Protein AF-A0A929K302-F1 (afdb_monomer_lite)

Radius of gyration: 21.51 Å; chains: 1; bounding box: 44×38×54 Å

Structure (mmCIF, N/CA/C/O backbone):
data_AF-A0A929K302-F1
#
_entry.id   AF-A0A929K302-F1
#
loop_
_atom_site.group_PDB
_atom_site.id
_atom_site.type_symbol
_atom_site.label_atom_id
_atom_site.label_alt_id
_atom_site.label_comp_id
_atom_site.label_asym_id
_atom_site.label_entity_id
_atom_site.label_seq_id
_atom_site.pdbx_PDB_ins_code
_atom_site.Cartn_x
_atom_site.Cartn_y
_atom_site.Cartn_z
_atom_site.occupancy
_atom_site.B_iso_or_equiv
_atom_site.auth_seq_id
_atom_site.auth_comp_id
_atom_site.auth_asym_id
_atom_site.auth_atom_id
_atom_site.pdbx_PDB_model_num
ATOM 1 N N . MET A 1 1 ? 17.082 -7.090 -4.004 1.00 88.50 1 MET A N 1
ATOM 2 C CA . MET A 1 1 ? 17.175 -5.621 -3.903 1.00 88.50 1 MET A CA 1
ATOM 3 C C . MET A 1 1 ? 18.400 -5.179 -4.674 1.00 88.50 1 MET A C 1
ATOM 5 O O . MET A 1 1 ? 19.380 -5.915 -4.656 1.00 88.50 1 MET A O 1
ATOM 9 N N . ASP A 1 2 ? 18.302 -4.079 -5.409 1.00 94.62 2 ASP A N 1
ATOM 10 C CA . ASP A 1 2 ? 19.407 -3.530 -6.200 1.00 94.62 2 ASP A CA 1
ATOM 11 C C . ASP A 1 2 ? 19.953 -2.257 -5.545 1.00 94.62 2 ASP A C 1
ATOM 13 O O . ASP A 1 2 ? 21.143 -2.180 -5.269 1.00 94.62 2 ASP A O 1
ATOM 17 N N . GLU A 1 3 ? 19.068 -1.323 -5.187 1.00 96.94 3 GLU A N 1
ATOM 18 C CA . GLU A 1 3 ? 19.427 -0.057 -4.541 1.00 96.94 3 GLU A CA 1
ATOM 19 C C . GLU A 1 3 ? 18.310 0.403 -3.594 1.00 96.94 3 GLU A C 1
ATOM 21 O O . GLU A 1 3 ? 17.134 0.094 -3.806 1.00 96.94 3 GLU A O 1
ATOM 26 N N . TRP A 1 4 ? 18.675 1.144 -2.550 1.00 97.06 4 TRP A N 1
ATOM 27 C CA . TRP A 1 4 ? 17.739 1.846 -1.679 1.00 97.06 4 TRP A CA 1
ATOM 28 C C . TRP A 1 4 ? 18.265 3.248 -1.392 1.00 97.06 4 TRP A C 1
ATOM 30 O O . TRP A 1 4 ? 19.391 3.411 -0.923 1.00 97.06 4 TRP A O 1
ATOM 40 N N . ILE A 1 5 ? 17.426 4.241 -1.667 1.00 96.62 5 ILE A N 1
ATOM 41 C CA . ILE A 1 5 ? 17.659 5.647 -1.368 1.00 96.62 5 ILE A CA 1
ATOM 42 C C . ILE A 1 5 ? 16.636 6.038 -0.303 1.00 96.62 5 ILE A C 1
ATOM 44 O O . ILE A 1 5 ? 15.427 5.975 -0.541 1.00 96.62 5 ILE A O 1
ATOM 48 N N . MET A 1 6 ? 17.135 6.387 0.883 1.00 94.44 6 MET A N 1
ATOM 49 C CA . MET A 1 6 ? 16.314 6.791 2.026 1.00 94.44 6 MET A CA 1
ATOM 50 C C . MET A 1 6 ? 15.388 7.952 1.647 1.00 94.44 6 MET A C 1
ATOM 52 O O . MET A 1 6 ? 15.826 8.882 0.974 1.00 94.44 6 MET A O 1
ATOM 56 N N . ASP A 1 7 ? 14.126 7.871 2.078 1.00 91.00 7 ASP A N 1
ATOM 57 C CA . ASP A 1 7 ? 13.065 8.860 1.831 1.00 91.00 7 ASP A CA 1
ATOM 58 C C . ASP A 1 7 ? 12.767 9.167 0.344 1.00 91.00 7 ASP A C 1
ATOM 60 O O . ASP A 1 7 ? 12.143 10.184 0.040 1.00 91.00 7 ASP A O 1
ATOM 64 N N . ASP A 1 8 ? 13.201 8.313 -0.593 1.00 93.50 8 ASP A N 1
ATOM 65 C CA . ASP A 1 8 ? 12.964 8.499 -2.034 1.00 93.50 8 ASP A CA 1
ATOM 66 C C . ASP A 1 8 ? 12.476 7.215 -2.714 1.00 93.50 8 ASP A C 1
ATOM 68 O O . ASP A 1 8 ? 11.323 7.141 -3.147 1.00 93.50 8 ASP A O 1
ATOM 72 N N . ARG A 1 9 ? 13.332 6.187 -2.841 1.00 95.50 9 ARG A N 1
ATOM 73 C CA . ARG A 1 9 ? 12.959 4.977 -3.592 1.00 95.50 9 ARG A CA 1
ATOM 74 C C . ARG A 1 9 ? 13.702 3.707 -3.207 1.00 95.50 9 ARG A C 1
ATOM 76 O O . ARG A 1 9 ? 14.872 3.718 -2.832 1.00 95.50 9 ARG A O 1
ATOM 83 N N . VAL A 1 10 ? 13.038 2.581 -3.438 1.00 97.75 10 VAL A N 1
ATOM 84 C CA . VAL A 1 10 ? 13.629 1.240 -3.445 1.00 97.75 10 VAL A CA 1
ATOM 85 C C . VAL A 1 10 ? 13.628 0.709 -4.873 1.00 97.75 10 VAL A C 1
ATOM 87 O O . VAL A 1 10 ? 12.594 0.691 -5.543 1.00 97.75 10 VAL A O 1
ATOM 90 N N . ILE A 1 11 ? 14.784 0.239 -5.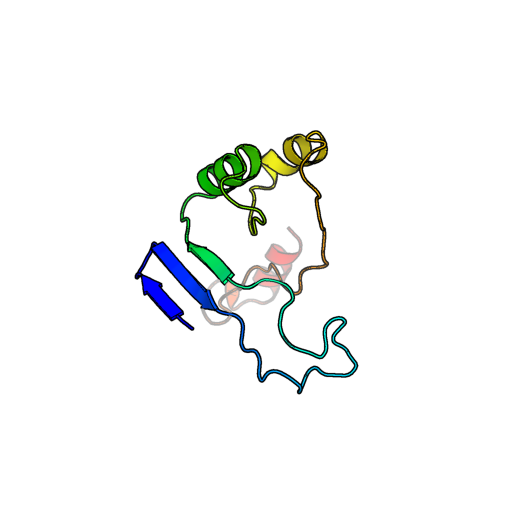336 1.00 97.94 11 ILE A N 1
ATOM 91 C CA . ILE A 1 11 ? 14.940 -0.407 -6.635 1.00 97.94 11 ILE A CA 1
ATOM 92 C C . ILE A 1 11 ? 15.150 -1.902 -6.430 1.00 97.94 11 ILE A C 1
ATOM 94 O O . ILE A 1 11 ? 16.094 -2.358 -5.777 1.00 97.94 11 ILE A O 1
ATOM 98 N N . LEU A 1 12 ? 14.272 -2.688 -7.039 1.00 97.94 12 LEU A N 1
ATOM 99 C CA . LEU A 1 12 ? 14.344 -4.138 -7.068 1.00 97.94 12 LEU A CA 1
ATOM 100 C C . LEU A 1 12 ? 14.609 -4.606 -8.499 1.00 97.94 12 LEU A C 1
ATOM 102 O O . LEU A 1 12 ? 14.035 -4.085 -9.453 1.00 97.94 12 LEU A O 1
ATOM 106 N N . LYS A 1 13 ? 15.457 -5.626 -8.634 1.00 97.56 13 LYS A N 1
ATOM 107 C CA . LYS A 1 13 ? 15.696 -6.336 -9.893 1.00 97.56 13 LYS A CA 1
ATOM 108 C C . LYS A 1 13 ? 15.093 -7.730 -9.856 1.00 97.56 13 LYS A C 1
ATOM 110 O O . LYS A 1 13 ? 15.015 -8.346 -8.787 1.00 97.56 13 LYS A O 1
ATOM 115 N N . LYS A 1 14 ? 14.715 -8.230 -11.031 1.00 97.00 14 LYS A N 1
ATOM 116 C CA . LYS A 1 14 ? 14.259 -9.607 -11.231 1.00 97.00 14 LYS A CA 1
ATOM 117 C C . LYS A 1 14 ? 15.255 -10.593 -10.624 1.00 97.00 14 LYS A C 1
ATOM 119 O O . LYS A 1 14 ? 16.457 -10.508 -10.869 1.00 97.00 14 LYS A O 1
ATOM 124 N N . ASN A 1 15 ? 14.739 -11.555 -9.864 1.00 96.56 15 ASN A N 1
ATOM 125 C CA . ASN A 1 15 ? 15.499 -12.733 -9.473 1.00 96.56 15 ASN A CA 1
ATOM 126 C C . ASN A 1 15 ? 15.233 -13.857 -10.492 1.00 96.56 15 ASN A C 1
ATOM 128 O O . ASN A 1 15 ? 14.164 -14.469 -10.428 1.00 96.56 15 ASN A O 1
ATOM 132 N N . PRO A 1 16 ? 16.163 -14.148 -11.421 1.00 96.75 16 PRO A N 1
ATOM 133 C CA . PRO A 1 16 ? 15.958 -15.178 -12.439 1.00 96.75 16 PRO A CA 1
ATOM 134 C C . PRO A 1 16 ? 15.917 -16.597 -11.857 1.00 96.75 16 PRO A C 1
ATOM 136 O O . PRO A 1 16 ? 15.413 -17.501 -12.513 1.00 96.75 16 PRO A O 1
ATOM 139 N N . ALA A 1 17 ? 16.417 -16.801 -10.635 1.00 97.19 17 ALA A N 1
ATOM 140 C CA . ALA A 1 17 ? 16.405 -18.098 -9.966 1.00 97.19 17 ALA A CA 1
ATOM 141 C C . ALA A 1 17 ? 15.103 -18.373 -9.193 1.00 97.19 17 ALA A C 1
ATOM 143 O O . ALA A 1 17 ? 14.958 -19.452 -8.626 1.00 97.19 17 ALA A O 1
ATOM 144 N N . TYR A 1 18 ? 14.164 -17.418 -9.138 1.00 96.12 18 TYR A N 1
ATOM 145 C CA . TYR A 1 18 ? 12.900 -17.602 -8.426 1.00 96.12 18 TYR A CA 1
ATOM 146 C C . TYR A 1 18 ? 12.050 -18.685 -9.102 1.00 96.12 18 TYR A C 1
ATOM 148 O O . TYR A 1 18 ? 11.509 -18.473 -10.184 1.00 96.12 18 TYR A O 1
ATOM 156 N N . ASN A 1 19 ? 11.928 -19.845 -8.461 1.00 95.88 19 ASN A N 1
ATOM 157 C CA . ASN A 1 19 ? 11.167 -20.998 -8.957 1.00 95.88 19 ASN A CA 1
ATOM 158 C C . ASN A 1 19 ? 10.258 -21.625 -7.884 1.00 95.88 19 ASN A C 1
ATOM 160 O O . ASN A 1 19 ? 9.821 -22.764 -8.027 1.00 95.88 19 ASN A O 1
ATOM 164 N N . TRP A 1 20 ? 9.991 -20.886 -6.807 1.00 95.31 20 TRP A N 1
ATOM 165 C CA . TRP A 1 20 ? 9.299 -21.368 -5.610 1.00 95.31 20 TRP A CA 1
ATOM 166 C C . TRP A 1 20 ? 7.953 -20.668 -5.369 1.00 95.31 20 TRP A C 1
ATOM 168 O O . TRP A 1 20 ? 7.521 -20.520 -4.225 1.00 95.31 20 TRP A O 1
ATOM 178 N N . GLY A 1 21 ? 7.283 -20.204 -6.428 1.00 93.50 21 GLY A N 1
ATOM 179 C CA . GLY A 1 21 ? 5.932 -19.660 -6.297 1.00 93.50 21 GLY A CA 1
ATOM 180 C C . GLY A 1 21 ? 4.923 -20.733 -5.882 1.00 93.50 21 GLY A C 1
ATOM 181 O O . GLY A 1 21 ? 4.970 -21.868 -6.354 1.00 93.50 21 GLY A O 1
ATOM 182 N N . THR A 1 22 ? 4.012 -20.373 -4.979 1.00 94.94 22 THR A N 1
ATOM 183 C CA . THR A 1 22 ? 3.023 -21.305 -4.412 1.00 94.94 22 THR A CA 1
ATOM 184 C C . THR A 1 22 ? 1.882 -21.593 -5.387 1.00 94.94 22 THR A C 1
ATOM 186 O O . THR A 1 22 ? 1.705 -20.888 -6.380 1.00 94.94 22 THR A O 1
ATOM 189 N N . GLU A 1 23 ? 1.045 -22.588 -5.083 1.00 93.69 23 GLU A N 1
ATOM 190 C CA . GLU A 1 23 ? -0.143 -22.873 -5.897 1.00 93.69 23 GLU A CA 1
ATOM 191 C C . GLU A 1 23 ? -1.135 -21.704 -5.956 1.00 93.69 23 GLU A C 1
ATOM 193 O O . GLU A 1 23 ? -1.818 -21.546 -6.968 1.00 93.69 23 GLU A O 1
ATOM 198 N N . LEU A 1 24 ? -1.147 -20.863 -4.916 1.00 94.12 24 LEU A N 1
ATOM 199 C CA . LEU A 1 24 ? -1.959 -19.649 -4.816 1.00 94.12 24 LEU A CA 1
ATOM 200 C C . LEU A 1 24 ? -1.449 -18.506 -5.710 1.00 94.12 24 LEU A C 1
ATOM 202 O O . LEU A 1 24 ? -2.146 -17.515 -5.896 1.00 94.12 24 LEU A O 1
ATOM 206 N N . SER A 1 25 ? -0.225 -18.604 -6.232 1.00 92.50 25 SER A N 1
ATOM 207 C CA . SER A 1 25 ? 0.392 -17.558 -7.044 1.00 92.50 25 SER A CA 1
ATOM 208 C C . SER A 1 25 ? 0.074 -17.764 -8.526 1.00 92.50 25 SER A C 1
ATOM 210 O O . SER A 1 25 ? 0.332 -18.838 -9.074 1.00 92.50 25 SER A O 1
ATOM 212 N N . GLU A 1 26 ? -0.413 -16.716 -9.200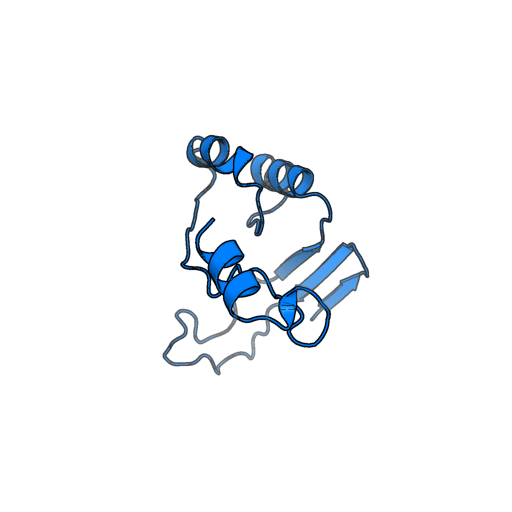 1.00 92.06 26 GLU A N 1
ATOM 213 C CA . GLU A 1 26 ? -0.586 -16.735 -10.661 1.00 92.06 26 GLU A CA 1
ATOM 214 C C . GLU A 1 26 ? 0.763 -16.854 -11.386 1.00 92.06 26 GLU A C 1
ATOM 216 O O . GLU A 1 26 ? 0.922 -17.660 -12.302 1.00 92.06 26 GLU A O 1
ATOM 221 N N . ASN A 1 27 ? 1.769 -16.082 -10.956 1.00 92.44 27 ASN A N 1
ATOM 222 C CA . ASN A 1 27 ? 3.139 -16.225 -11.439 1.00 92.44 27 ASN A CA 1
ATOM 223 C C . ASN A 1 27 ? 3.947 -17.115 -10.488 1.00 92.44 27 ASN A C 1
ATOM 225 O O . ASN A 1 27 ? 4.191 -16.736 -9.344 1.00 92.44 27 ASN A O 1
ATOM 229 N N . ARG A 1 28 ? 4.388 -18.282 -10.970 1.00 94.56 28 ARG A N 1
ATOM 230 C CA . ARG A 1 28 ? 5.138 -19.264 -10.163 1.00 94.56 28 ARG A CA 1
ATOM 231 C C . ARG A 1 28 ? 6.651 -19.268 -10.410 1.00 94.56 28 ARG A C 1
ATOM 233 O O . ARG A 1 28 ? 7.393 -19.912 -9.673 1.00 94.56 28 ARG A O 1
ATOM 240 N N . GLY A 1 29 ? 7.096 -18.559 -11.446 1.00 94.69 29 GLY A N 1
ATOM 241 C CA . GLY A 1 29 ? 8.499 -18.405 -11.826 1.00 94.69 29 GLY A CA 1
ATOM 242 C C . GLY A 1 29 ? 8.976 -16.959 -11.681 1.00 94.69 29 GLY A C 1
ATOM 243 O O . GLY A 1 29 ? 8.305 -16.152 -11.029 1.00 94.69 29 GLY A O 1
ATOM 244 N N . PRO A 1 30 ? 10.124 -16.600 -12.280 1.00 95.94 30 PRO A N 1
ATOM 245 C CA . PRO A 1 30 ? 10.676 -15.256 -12.179 1.00 95.94 30 PRO A CA 1
ATOM 246 C C . PRO A 1 30 ? 9.663 -14.183 -12.586 1.00 95.94 30 PRO A C 1
ATOM 248 O O . PRO A 1 30 ? 8.752 -14.428 -13.381 1.00 95.94 30 PRO A O 1
ATOM 251 N N . ALA A 1 31 ? 9.818 -12.974 -12.044 1.00 95.50 31 ALA A N 1
ATOM 252 C CA . ALA A 1 31 ? 8.981 -11.844 -12.437 1.00 95.50 31 ALA A CA 1
ATOM 253 C C . ALA A 1 31 ? 9.021 -11.642 -13.963 1.00 95.50 31 ALA A C 1
ATOM 255 O O . ALA A 1 31 ? 10.041 -11.888 -14.607 1.00 95.50 31 ALA A O 1
ATOM 256 N N . LYS A 1 32 ? 7.919 -11.169 -14.552 1.00 95.12 32 LYS A N 1
ATOM 257 C CA . LYS A 1 32 ? 7.890 -10.822 -15.982 1.00 95.12 32 LYS A CA 1
ATOM 258 C C . LYS A 1 32 ? 8.652 -9.518 -16.248 1.00 95.12 32 LYS A C 1
ATOM 260 O O . LYS A 1 32 ? 9.364 -9.424 -17.242 1.00 95.12 32 LYS A O 1
ATOM 265 N N . ILE A 1 33 ? 8.600 -8.575 -15.307 1.00 95.88 33 ILE A N 1
ATOM 266 C CA . ILE A 1 33 ? 9.327 -7.298 -15.341 1.00 95.88 33 ILE A CA 1
ATOM 267 C C . ILE A 1 33 ? 10.776 -7.442 -14.862 1.00 95.88 33 ILE A C 1
ATOM 269 O O . ILE A 1 33 ? 11.056 -8.213 -13.945 1.00 95.88 33 ILE A O 1
ATOM 273 N N . ASP A 1 34 ? 11.694 -6.687 -15.465 1.00 96.62 34 ASP A N 1
ATOM 274 C CA . ASP A 1 34 ? 13.122 -6.702 -15.108 1.00 96.62 34 ASP A CA 1
ATOM 275 C C . ASP A 1 34 ? 13.448 -5.861 -13.872 1.00 96.62 34 ASP A C 1
ATOM 277 O O . ASP A 1 34 ? 14.340 -6.218 -13.096 1.00 96.62 34 ASP A O 1
ATOM 281 N N . LYS A 1 35 ? 12.699 -4.776 -13.667 1.00 96.94 35 LYS A N 1
ATOM 282 C CA . LYS A 1 35 ? 12.929 -3.786 -12.617 1.00 96.94 35 LYS A CA 1
ATOM 283 C C . LYS A 1 35 ? 11.600 -3.331 -12.023 1.00 96.94 35 LYS A C 1
ATOM 285 O O . LYS A 1 35 ? 10.647 -3.101 -12.758 1.00 96.94 35 LYS A O 1
ATOM 290 N N . LEU A 1 36 ? 11.568 -3.181 -10.703 1.00 97.25 36 LEU A N 1
ATOM 291 C CA . LEU A 1 36 ? 10.487 -2.534 -9.964 1.00 97.25 36 LEU A CA 1
ATOM 292 C C . LEU A 1 36 ? 11.085 -1.370 -9.174 1.00 97.25 36 LEU A C 1
ATOM 294 O O . LEU A 1 36 ? 12.061 -1.554 -8.445 1.00 97.25 36 LEU A O 1
ATOM 298 N N . VAL A 1 37 ? 10.512 -0.180 -9.339 1.00 97.38 37 VAL A N 1
ATOM 299 C CA . VAL A 1 37 ? 10.896 1.021 -8.593 1.00 97.38 37 VAL A CA 1
ATOM 300 C C . VAL A 1 37 ? 9.724 1.414 -7.711 1.00 97.38 37 VAL A C 1
ATOM 302 O O . VAL A 1 37 ? 8.667 1.775 -8.214 1.00 97.38 37 VAL A O 1
ATOM 305 N N . ILE A 1 38 ? 9.917 1.335 -6.400 1.00 96.44 38 ILE A N 1
ATOM 306 C CA . ILE A 1 38 ? 8.931 1.757 -5.406 1.00 96.44 38 ILE A CA 1
ATOM 307 C C . ILE A 1 38 ? 9.361 3.144 -4.943 1.00 96.44 38 ILE A C 1
ATOM 309 O O . ILE A 1 38 ? 10.444 3.274 -4.377 1.00 96.44 38 ILE A O 1
ATOM 313 N N . ARG A 1 39 ? 8.556 4.169 -5.229 1.00 94.88 39 ARG A N 1
ATOM 314 C CA . ARG A 1 39 ? 8.813 5.559 -4.822 1.00 94.88 39 ARG A CA 1
ATOM 315 C C . ARG A 1 39 ? 7.969 5.886 -3.600 1.00 94.88 39 ARG A C 1
ATOM 317 O O . ARG A 1 39 ? 6.771 5.616 -3.603 1.00 94.88 39 ARG A O 1
ATOM 324 N N . GLU A 1 40 ? 8.580 6.485 -2.590 1.00 92.31 40 GLU A N 1
ATOM 325 C CA . GLU A 1 40 ? 7.865 7.017 -1.436 1.00 92.31 40 GLU A CA 1
ATOM 326 C C . GLU A 1 40 ? 7.483 8.474 -1.710 1.00 92.31 40 GLU A C 1
ATOM 328 O O . GLU A 1 40 ? 8.311 9.292 -2.108 1.00 92.31 40 GLU A O 1
ATOM 333 N N . MET A 1 41 ? 6.206 8.804 -1.534 1.00 91.12 41 MET A N 1
ATOM 334 C CA . MET A 1 41 ? 5.692 10.159 -1.715 1.00 91.12 41 MET A CA 1
ATOM 335 C C . MET A 1 41 ? 4.798 10.496 -0.530 1.00 91.12 41 MET A C 1
ATOM 337 O O . MET A 1 41 ? 3.852 9.770 -0.243 1.00 91.12 41 MET A O 1
ATOM 341 N N . LYS A 1 42 ? 5.100 11.599 0.159 1.00 88.75 42 LYS A N 1
ATOM 342 C CA . LYS A 1 42 ? 4.372 11.999 1.376 1.00 88.75 42 LYS A CA 1
ATOM 343 C C . LYS A 1 42 ? 2.985 12.562 1.083 1.00 88.75 42 LYS A C 1
ATOM 345 O O . LYS A 1 42 ? 2.066 12.371 1.867 1.00 88.75 42 LYS A O 1
ATOM 350 N N . GLU A 1 43 ? 2.853 13.258 -0.040 1.00 89.56 43 GLU A N 1
ATOM 351 C CA . GLU A 1 43 ? 1.631 13.967 -0.401 1.00 89.56 43 GLU A CA 1
ATOM 352 C C . GLU A 1 43 ? 0.809 13.146 -1.391 1.00 89.56 43 GLU A C 1
ATOM 354 O O . GLU A 1 43 ? 1.222 12.921 -2.531 1.00 89.56 43 GLU A O 1
ATOM 359 N N . GLU A 1 44 ? -0.394 12.756 -0.982 1.00 88.38 44 GLU A N 1
ATOM 360 C CA . GLU A 1 44 ? -1.308 11.957 -1.802 1.00 88.38 44 GLU A CA 1
ATOM 361 C C . GLU A 1 44 ? -1.699 12.671 -3.120 1.00 88.38 44 GLU A C 1
ATOM 363 O O . GLU A 1 44 ? -1.913 12.039 -4.157 1.00 88.38 44 GLU A O 1
ATOM 368 N N . ALA A 1 45 ? -1.727 14.011 -3.127 1.00 88.38 45 ALA A N 1
ATOM 369 C CA . ALA A 1 45 ? -1.950 14.802 -4.341 1.00 88.38 45 ALA A CA 1
ATOM 370 C C . ALA A 1 45 ? -0.808 14.652 -5.363 1.00 88.38 45 ALA A C 1
ATOM 372 O O . ALA A 1 45 ? -1.058 14.616 -6.568 1.00 88.38 45 ALA A O 1
ATOM 373 N N . THR A 1 46 ? 0.438 14.521 -4.896 1.00 90.75 46 THR A N 1
ATOM 374 C CA . THR A 1 46 ? 1.599 14.265 -5.762 1.00 90.75 46 THR A CA 1
ATOM 375 C C . THR A 1 46 ? 1.494 12.891 -6.408 1.00 90.75 46 THR A C 1
ATOM 377 O O . THR A 1 46 ? 1.718 12.770 -7.609 1.00 90.75 46 THR A O 1
ATOM 380 N N . VAL A 1 47 ? 1.056 11.882 -5.648 1.00 90.94 47 VAL A N 1
ATOM 381 C CA . VAL A 1 47 ? 0.801 10.531 -6.169 1.00 90.94 47 VAL A CA 1
ATOM 382 C C . VAL A 1 47 ? -0.236 10.564 -7.295 1.00 90.94 47 VAL A C 1
ATOM 384 O O . VAL A 1 47 ? -0.011 9.990 -8.360 1.00 90.94 47 VAL A O 1
ATOM 387 N N . PHE A 1 48 ? -1.346 11.285 -7.105 1.00 89.56 48 PHE A N 1
ATOM 388 C CA . PHE A 1 48 ? -2.375 11.436 -8.138 1.00 89.56 48 PHE A CA 1
ATOM 389 C C . PHE A 1 48 ? -1.838 12.092 -9.426 1.00 89.56 48 PHE A C 1
ATOM 391 O O . PHE A 1 48 ? -2.144 11.635 -10.532 1.00 89.56 48 PHE A O 1
ATOM 398 N N . MET A 1 49 ? -1.024 13.146 -9.307 1.00 90.62 49 MET A N 1
ATOM 399 C CA . MET A 1 49 ? -0.418 13.812 -10.469 1.00 90.62 49 MET A CA 1
ATOM 400 C C . MET A 1 49 ? 0.581 12.914 -11.205 1.00 90.62 49 MET A C 1
ATOM 402 O O . MET A 1 49 ? 0.603 12.898 -12.435 1.00 90.62 49 MET A O 1
ATOM 406 N N . GLU A 1 50 ? 1.396 12.157 -10.476 1.00 92.88 50 GLU A N 1
ATOM 407 C CA . GLU A 1 50 ? 2.355 11.210 -11.052 1.00 92.88 50 GLU A CA 1
ATOM 408 C C . GLU A 1 50 ? 1.632 10.080 -11.790 1.00 92.88 50 GLU A C 1
ATOM 410 O O . GLU A 1 50 ? 2.030 9.729 -12.897 1.00 92.88 50 GLU A O 1
ATOM 415 N N . LEU A 1 51 ? 0.521 9.576 -11.244 1.00 92.38 51 LEU A N 1
ATOM 416 C CA . LEU A 1 51 ? -0.301 8.573 -11.922 1.00 92.38 51 LEU A CA 1
ATOM 417 C C . LEU A 1 51 ? -0.910 9.135 -13.214 1.00 92.38 51 LEU A C 1
ATOM 419 O O . LEU A 1 51 ? -0.785 8.537 -14.276 1.00 92.38 51 LEU A O 1
ATOM 423 N N . THR A 1 52 ? -1.520 10.321 -13.138 1.00 90.00 52 THR A N 1
ATOM 424 C CA . THR A 1 52 ? -2.205 10.941 -14.288 1.00 90.00 52 THR A CA 1
ATOM 425 C C . THR A 1 52 ? -1.226 11.366 -15.389 1.00 90.00 52 THR A C 1
ATOM 427 O O . THR A 1 52 ? -1.571 11.370 -16.566 1.00 90.00 52 THR A O 1
ATOM 430 N N . SER A 1 53 ? 0.007 11.729 -15.026 1.00 93.12 53 SER A N 1
ATOM 431 C CA . SER A 1 53 ? 1.052 12.095 -15.992 1.00 93.12 53 SER A CA 1
ATOM 432 C C . SER A 1 53 ? 1.830 10.896 -16.549 1.00 93.12 53 SER A C 1
ATOM 434 O O . SER A 1 53 ? 2.626 11.078 -17.469 1.00 93.12 53 SER A O 1
ATOM 436 N N . GLY A 1 54 ? 1.607 9.684 -16.023 1.00 92.88 54 GLY A N 1
ATOM 437 C CA . GLY A 1 54 ? 2.349 8.475 -16.398 1.00 92.88 54 GLY A CA 1
ATOM 438 C C . GLY A 1 54 ? 3.756 8.387 -15.792 1.00 92.88 54 GLY A C 1
ATOM 439 O O . GLY A 1 54 ? 4.585 7.618 -16.270 1.00 92.88 54 GLY A O 1
ATOM 440 N N . GLY A 1 55 ? 4.049 9.178 -14.756 1.00 94.06 55 GLY A N 1
ATOM 441 C CA . GLY A 1 55 ? 5.291 9.095 -13.982 1.00 94.06 55 GLY A CA 1
ATOM 442 C C . GLY A 1 55 ? 5.357 7.874 -13.054 1.00 94.06 55 GLY A C 1
ATOM 443 O O . GLY A 1 55 ? 6.451 7.449 -12.665 1.00 94.06 55 GLY A O 1
ATOM 444 N N . VAL A 1 56 ? 4.202 7.282 -12.730 1.00 94.88 56 VAL A N 1
ATOM 445 C CA . VAL A 1 56 ? 4.082 5.960 -12.096 1.00 94.88 56 VAL A CA 1
ATOM 446 C C . VAL A 1 56 ? 3.028 5.111 -12.800 1.00 94.88 56 VAL A C 1
ATOM 448 O O . VAL A 1 56 ? 2.005 5.623 -13.246 1.00 94.88 56 VAL A O 1
ATOM 451 N N . ASP A 1 57 ? 3.265 3.800 -12.848 1.00 95.06 57 ASP A N 1
ATOM 452 C CA . ASP A 1 57 ? 2.332 2.834 -13.444 1.00 95.06 57 ASP A CA 1
ATOM 453 C C . ASP A 1 57 ? 1.222 2.404 -12.468 1.00 95.06 57 ASP A C 1
ATOM 455 O O . ASP A 1 57 ? 0.139 1.994 -12.879 1.00 95.06 57 ASP A O 1
ATOM 459 N N . ILE A 1 58 ? 1.509 2.447 -11.161 1.00 94.12 58 ILE A N 1
ATOM 460 C CA . ILE A 1 58 ? 0.616 2.011 -10.083 1.00 94.12 58 ILE A CA 1
ATOM 461 C C . ILE A 1 58 ? 0.724 3.008 -8.931 1.00 94.12 58 ILE A C 1
ATOM 463 O O . ILE A 1 58 ? 1.826 3.388 -8.532 1.00 94.12 58 ILE A O 1
ATOM 467 N N . ALA A 1 59 ? -0.422 3.381 -8.367 1.00 92.12 59 ALA A N 1
ATOM 468 C CA . ALA A 1 59 ? -0.520 4.204 -7.172 1.00 92.12 59 ALA A CA 1
ATOM 469 C C . ALA A 1 59 ? -1.379 3.509 -6.107 1.00 92.12 59 ALA A C 1
ATOM 471 O O . ALA A 1 59 ? -2.512 3.111 -6.376 1.00 92.12 59 ALA A O 1
ATOM 472 N N . GLU A 1 60 ? -0.848 3.407 -4.890 1.00 86.56 60 GLU A N 1
ATOM 473 C CA . GLU A 1 60 ? -1.606 3.048 -3.690 1.00 86.56 60 GLU A CA 1
ATOM 474 C C . GLU A 1 60 ? -1.889 4.324 -2.884 1.00 86.56 60 GLU A C 1
ATOM 476 O O . GLU A 1 60 ? -1.036 5.207 -2.808 1.00 86.56 60 GLU A O 1
ATOM 481 N N . GLY A 1 61 ? -3.079 4.437 -2.285 1.00 73.94 61 GLY A N 1
ATOM 482 C CA . GLY A 1 61 ? -3.404 5.572 -1.413 1.00 73.94 61 GLY A CA 1
ATOM 483 C C . GLY A 1 61 ? -3.744 6.865 -2.156 1.00 73.94 61 GLY A C 1
ATOM 484 O O . GLY A 1 61 ? -3.386 7.949 -1.707 1.00 73.94 61 GLY A O 1
ATOM 485 N N . VAL A 1 62 ? -4.435 6.772 -3.297 1.00 79.81 62 VAL A N 1
ATOM 486 C CA . VAL A 1 62 ? -4.969 7.973 -3.949 1.00 79.81 62 VAL A CA 1
ATOM 487 C C . VAL A 1 62 ? -6.160 8.504 -3.133 1.00 79.81 62 VAL A C 1
ATOM 489 O O . VAL A 1 62 ? -7.025 7.703 -2.759 1.00 79.81 62 VAL A O 1
ATOM 492 N N . PRO A 1 63 ? -6.244 9.822 -2.860 1.00 80.31 63 PRO A N 1
ATOM 493 C CA . PRO A 1 63 ? -7.318 10.398 -2.065 1.00 80.31 63 PRO A CA 1
ATOM 494 C C . PRO A 1 63 ? -8.685 10.020 -2.623 1.00 80.31 63 PRO A C 1
ATOM 496 O O . PRO A 1 63 ? -8.928 10.148 -3.826 1.00 80.31 63 PRO A O 1
ATOM 499 N N . ALA A 1 64 ? -9.619 9.655 -1.741 1.00 81.06 64 ALA A N 1
ATOM 500 C CA . ALA A 1 64 ? -10.980 9.298 -2.145 1.00 81.06 64 ALA A CA 1
ATOM 501 C C . ALA A 1 64 ? -11.671 10.417 -2.949 1.00 81.06 64 ALA A C 1
ATOM 503 O O . ALA A 1 64 ? -12.457 10.143 -3.851 1.00 81.06 64 ALA A O 1
ATOM 504 N N . ILE A 1 65 ? -11.314 11.678 -2.679 1.00 86.44 65 ILE A N 1
ATOM 505 C CA . ILE A 1 65 ? -11.815 12.854 -3.403 1.00 86.44 65 ILE A CA 1
ATOM 506 C C . ILE A 1 65 ? -11.456 12.863 -4.897 1.00 86.44 65 ILE A C 1
ATOM 508 O O . ILE A 1 65 ? -12.119 13.544 -5.673 1.00 86.44 65 ILE A O 1
ATOM 512 N N . PHE A 1 66 ? -10.419 12.128 -5.312 1.00 86.38 66 PHE A N 1
ATOM 513 C CA . PHE A 1 66 ? -10.009 12.022 -6.711 1.00 86.38 66 PHE A CA 1
ATOM 514 C C . PHE A 1 66 ? -10.523 10.749 -7.388 1.00 86.38 66 PHE A C 1
ATOM 516 O O . PHE A 1 66 ? -10.371 10.633 -8.600 1.00 86.38 66 PHE A O 1
ATOM 523 N N . LEU A 1 67 ? -11.165 9.824 -6.663 1.00 84.94 67 LEU A N 1
ATOM 524 C CA . LEU A 1 67 ? -11.626 8.549 -7.228 1.00 84.94 67 LEU A CA 1
ATOM 525 C C . LEU A 1 67 ? -12.567 8.735 -8.416 1.00 84.94 67 LEU A C 1
ATOM 527 O O . LEU A 1 67 ? -12.364 8.085 -9.436 1.00 84.94 67 LEU A O 1
ATOM 531 N N . GLU A 1 68 ? -13.545 9.637 -8.321 1.00 87.19 68 GLU A N 1
ATOM 532 C CA . GLU A 1 68 ? -14.468 9.902 -9.434 1.00 87.19 68 GLU A CA 1
ATOM 533 C C . GLU A 1 68 ? -13.715 10.389 -10.677 1.00 87.19 68 GLU A C 1
ATOM 535 O O . GLU A 1 68 ? -13.899 9.862 -11.770 1.00 87.19 68 GLU A O 1
ATOM 540 N N . LYS A 1 69 ? -12.756 11.303 -10.495 1.00 86.94 69 LYS A N 1
ATOM 541 C CA . LYS A 1 69 ? -11.920 11.806 -11.589 1.00 86.94 69 LYS A CA 1
ATOM 542 C C . LYS A 1 69 ? -11.036 10.715 -12.207 1.00 86.94 69 LYS A C 1
ATOM 544 O O . LYS A 1 69 ? -10.818 10.722 -13.412 1.00 86.94 69 LYS A O 1
ATOM 549 N N . ILE A 1 70 ? -10.522 9.784 -11.402 1.00 88.31 70 ILE A N 1
ATOM 550 C CA . ILE A 1 70 ? -9.717 8.653 -11.891 1.00 88.31 70 ILE A CA 1
ATOM 551 C C . ILE A 1 70 ? -10.588 7.676 -12.675 1.00 88.31 70 ILE A C 1
ATOM 553 O O . ILE A 1 70 ? -10.168 7.197 -13.721 1.00 88.31 70 ILE A O 1
ATOM 557 N N . LYS A 1 71 ? -11.809 7.403 -12.197 1.00 87.31 71 LYS A N 1
ATOM 558 C CA . LYS A 1 71 ? -12.773 6.525 -12.877 1.00 87.31 71 LYS A CA 1
ATOM 559 C C . LYS A 1 71 ? -13.190 7.067 -14.248 1.00 87.31 71 LYS A C 1
ATOM 561 O O . LYS A 1 71 ? -13.545 6.283 -15.125 1.00 87.31 71 LYS A O 1
ATOM 566 N N . GLU A 1 72 ? -13.141 8.384 -14.442 1.00 90.19 72 GLU A N 1
ATOM 567 C CA . GLU A 1 72 ? -13.390 9.033 -15.734 1.00 90.19 72 GLU A CA 1
ATOM 568 C C . GLU A 1 72 ? -12.203 8.934 -16.715 1.00 90.19 72 GLU A C 1
ATOM 570 O O . GLU A 1 72 ? -12.408 9.026 -17.932 1.00 90.19 72 GLU A O 1
ATOM 575 N N . ASP A 1 73 ? -10.973 8.730 -16.229 1.00 89.62 73 ASP A N 1
ATOM 576 C CA . ASP A 1 73 ? -9.786 8.610 -17.080 1.00 89.62 73 ASP A CA 1
ATOM 577 C C . ASP A 1 73 ? -9.687 7.208 -17.694 1.00 89.62 73 ASP A C 1
ATOM 579 O O . ASP A 1 73 ? -9.451 6.205 -17.024 1.00 89.62 73 ASP A O 1
ATOM 583 N N . LYS A 1 74 ? -9.813 7.134 -19.020 1.00 89.44 74 LYS A N 1
ATOM 584 C CA . LYS A 1 74 ? -9.782 5.870 -19.771 1.00 89.44 74 LYS A CA 1
ATOM 585 C C . LYS A 1 74 ? -8.419 5.177 -19.764 1.00 89.44 74 LYS A C 1
ATOM 587 O O . LYS A 1 74 ? -8.344 4.019 -20.170 1.00 89.44 74 LYS A O 1
ATOM 592 N N . ASN A 1 75 ? -7.357 5.873 -19.366 1.00 90.75 75 ASN A N 1
ATOM 593 C CA . ASN A 1 75 ? -6.008 5.318 -19.310 1.00 90.75 75 ASN A CA 1
ATOM 594 C C . ASN A 1 75 ? -5.686 4.698 -17.946 1.00 90.75 75 ASN A C 1
ATOM 596 O O . ASN A 1 75 ? -4.662 4.029 -17.823 1.00 90.75 75 ASN A O 1
ATOM 600 N N . ILE A 1 76 ? -6.538 4.902 -16.934 1.00 91.75 76 ILE A N 1
ATOM 601 C CA . ILE A 1 76 ? -6.288 4.448 -15.568 1.00 91.75 76 ILE A CA 1
ATOM 602 C C . ILE A 1 76 ? -7.332 3.402 -15.174 1.00 91.75 76 ILE A C 1
ATOM 604 O O . ILE A 1 76 ? -8.537 3.631 -15.215 1.00 91.75 76 ILE A O 1
ATOM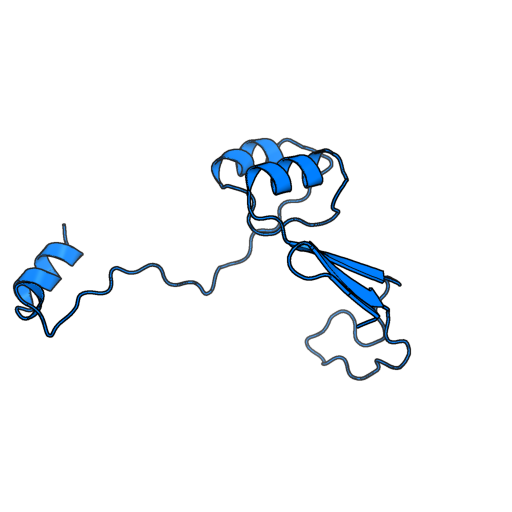 608 N N . GLY A 1 77 ? -6.856 2.226 -14.767 1.00 90.62 77 GLY A N 1
ATOM 609 C CA . GLY A 1 77 ? -7.698 1.199 -14.162 1.00 90.62 77 GLY A CA 1
ATOM 610 C C . GLY A 1 77 ? -7.826 1.408 -12.655 1.00 90.62 77 GLY A C 1
ATOM 611 O O . GLY A 1 77 ? -6.831 1.664 -11.980 1.00 90.62 77 GLY A O 1
ATOM 612 N N . VAL A 1 78 ? -9.035 1.242 -12.114 1.00 89.50 78 VAL A N 1
ATOM 613 C CA . VAL A 1 78 ? -9.273 1.234 -10.663 1.00 89.50 78 VAL A CA 1
ATOM 614 C C . VAL A 1 78 ? -9.501 -0.199 -10.198 1.00 89.50 78 VAL A C 1
ATOM 616 O O . VAL A 1 78 ? -10.382 -0.891 -10.707 1.00 89.50 78 VAL A O 1
ATOM 619 N N . VAL A 1 79 ? -8.712 -0.635 -9.216 1.00 88.50 79 VAL A N 1
ATOM 620 C CA . VAL A 1 79 ? -8.858 -1.939 -8.561 1.00 88.50 79 VAL A CA 1
ATOM 621 C C . VAL A 1 79 ? -9.289 -1.707 -7.118 1.00 88.50 79 VAL A C 1
ATOM 623 O O . VAL A 1 79 ? -8.523 -1.186 -6.312 1.00 88.50 79 VAL A O 1
ATOM 626 N N . GLU A 1 80 ? -10.520 -2.096 -6.793 1.00 86.00 80 GLU A N 1
ATOM 627 C CA . GLU A 1 80 ? -11.051 -2.038 -5.430 1.00 86.00 80 GLU A CA 1
ATOM 628 C C . GLU A 1 80 ? -10.922 -3.419 -4.776 1.00 86.00 80 GLU A C 1
ATOM 630 O O . GLU A 1 80 ? -11.390 -4.424 -5.315 1.00 86.00 80 GLU A O 1
ATOM 635 N N . VAL A 1 81 ? -10.280 -3.476 -3.607 1.00 86.00 81 VAL A N 1
ATOM 636 C CA . VAL A 1 81 ? -10.132 -4.704 -2.816 1.00 86.00 81 VAL A CA 1
ATOM 637 C C . VAL A 1 81 ? -10.688 -4.489 -1.408 1.00 86.00 81 VAL A C 1
ATOM 639 O O . VAL A 1 81 ? -10.465 -3.424 -0.825 1.00 86.00 81 VAL A O 1
ATOM 642 N N . PRO A 1 82 ? -11.399 -5.473 -0.824 1.00 87.69 82 PRO A N 1
ATOM 643 C CA . PRO A 1 82 ? -11.833 -5.389 0.564 1.00 87.69 82 PRO A CA 1
ATOM 644 C C . PRO A 1 82 ? -10.643 -5.160 1.497 1.00 87.69 82 PRO A C 1
ATOM 646 O O . PRO A 1 82 ? -9.677 -5.924 1.497 1.00 87.69 82 PRO A O 1
ATOM 649 N N . SER A 1 83 ? -10.713 -4.103 2.304 1.00 86.31 83 SER A N 1
ATOM 650 C CA . SER A 1 83 ? -9.667 -3.817 3.280 1.00 86.31 83 SER A CA 1
ATOM 651 C C . SER A 1 83 ? -9.799 -4.733 4.494 1.00 86.31 83 SER A C 1
ATOM 653 O O . SER A 1 83 ? -10.894 -4.940 5.010 1.00 86.31 83 SER 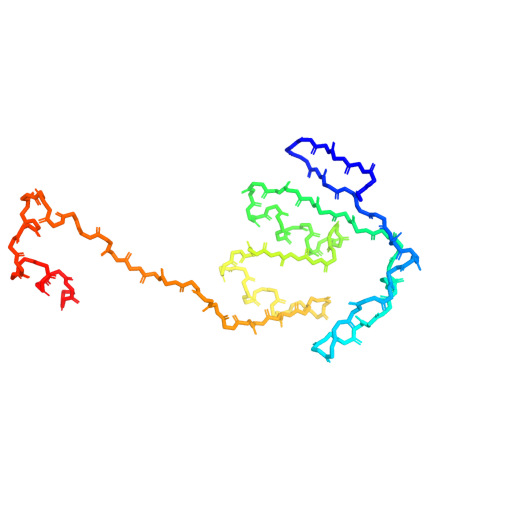A O 1
ATOM 655 N N . ALA A 1 84 ? -8.669 -5.214 5.010 1.00 91.56 84 ALA A N 1
ATOM 656 C CA . ALA A 1 84 ? -8.597 -5.850 6.326 1.00 91.56 84 ALA A CA 1
ATOM 657 C C . ALA A 1 84 ? -8.497 -4.824 7.479 1.00 91.56 84 ALA A C 1
ATOM 659 O O . ALA A 1 84 ? -8.314 -5.203 8.636 1.00 91.56 84 ALA A O 1
ATOM 660 N N . ARG A 1 85 ? -8.563 -3.516 7.182 1.00 89.75 85 ARG A N 1
ATOM 661 C CA . ARG A 1 85 ? -8.423 -2.440 8.171 1.00 89.75 85 ARG A CA 1
ATOM 662 C C . ARG A 1 85 ? -9.716 -2.258 8.972 1.00 89.75 85 ARG A C 1
ATOM 664 O O . ARG A 1 85 ? -10.778 -2.032 8.402 1.00 89.75 85 ARG A O 1
ATOM 671 N N . LEU A 1 86 ? -9.595 -2.275 10.299 1.00 91.94 86 LEU A N 1
ATOM 672 C CA . LEU A 1 86 ? -10.674 -1.943 11.229 1.00 91.94 86 LEU A CA 1
ATOM 673 C C . LEU A 1 86 ? -10.538 -0.488 11.686 1.00 91.94 86 LEU A C 1
ATOM 675 O O . LEU A 1 86 ? -9.555 -0.126 12.331 1.00 91.94 86 LEU A O 1
ATOM 679 N N . TYR A 1 87 ? -11.543 0.331 11.388 1.00 90.31 87 TYR A N 1
ATOM 680 C CA . TYR A 1 87 ? -11.680 1.665 11.965 1.00 90.31 87 TYR A CA 1
ATOM 681 C C . TYR A 1 87 ? -12.538 1.573 13.227 1.00 90.31 87 TYR A C 1
ATOM 683 O O . TYR A 1 87 ? -13.674 1.109 13.170 1.00 90.31 87 TYR A O 1
ATOM 691 N N . TYR A 1 88 ? -11.995 1.988 14.371 1.00 93.31 88 TYR A N 1
ATOM 692 C CA . TYR A 1 88 ? -12.711 1.999 15.645 1.00 93.31 88 TYR A CA 1
ATOM 693 C C . TYR A 1 88 ? -12.187 3.110 16.555 1.00 93.31 88 TYR A C 1
ATOM 695 O O . TYR A 1 88 ? -11.041 3.548 16.435 1.00 93.31 88 TYR A O 1
ATOM 703 N N . LEU A 1 89 ? -13.026 3.552 17.491 1.00 93.31 89 LEU A N 1
ATOM 704 C CA . LEU A 1 89 ? -12.622 4.464 18.552 1.00 93.31 89 LEU A CA 1
ATOM 705 C C . LEU A 1 89 ? -12.111 3.652 19.748 1.00 93.31 89 LEU A C 1
ATOM 707 O O . LEU A 1 89 ? -12.887 3.006 20.452 1.00 93.31 89 LEU A O 1
ATOM 711 N N . ALA A 1 90 ? -10.803 3.687 19.991 1.00 94.56 90 ALA A N 1
ATOM 712 C CA . ALA A 1 90 ? -10.223 3.084 21.184 1.00 94.56 90 ALA A CA 1
ATOM 713 C C . ALA A 1 90 ? -10.474 3.984 22.406 1.00 94.56 90 ALA A C 1
ATOM 715 O O . ALA A 1 90 ? -9.969 5.104 22.481 1.00 94.56 90 ALA A O 1
ATOM 716 N N . MET A 1 91 ? -11.231 3.485 23.383 1.00 96.62 91 MET A N 1
ATOM 717 C CA . MET A 1 91 ? -11.472 4.174 24.653 1.00 96.62 91 MET A CA 1
ATOM 718 C C . MET A 1 91 ? -10.530 3.640 25.732 1.00 96.62 91 MET A C 1
ATOM 720 O O . MET A 1 91 ? -10.418 2.430 25.923 1.00 96.62 91 MET A O 1
ATOM 724 N N . ASN A 1 92 ? -9.862 4.535 26.466 1.00 97.25 92 ASN A N 1
ATOM 725 C CA . ASN A 1 92 ? -8.994 4.134 27.572 1.00 97.25 92 ASN A CA 1
ATOM 726 C C . ASN A 1 92 ? -9.834 3.739 28.793 1.00 97.25 92 ASN A C 1
ATOM 728 O O . ASN A 1 92 ? -10.172 4.585 29.614 1.00 97.25 92 ASN A O 1
ATOM 732 N N . THR A 1 93 ? -10.108 2.446 28.951 1.00 97.12 93 THR A N 1
ATOM 733 C CA . THR A 1 93 ? -10.952 1.905 30.029 1.00 97.12 93 THR A CA 1
ATOM 734 C C . THR A 1 93 ? -10.374 2.067 31.442 1.00 97.12 93 THR A C 1
ATOM 736 O O . THR A 1 93 ? -11.007 1.641 32.402 1.00 97.12 93 THR A O 1
ATOM 739 N N . GLN A 1 94 ? -9.177 2.645 31.586 1.00 97.69 94 GLN A N 1
ATOM 740 C CA . GLN A 1 94 ? -8.510 2.904 32.866 1.00 97.69 94 GLN A CA 1
ATOM 741 C C . GLN A 1 94 ? -8.531 4.388 33.269 1.00 97.69 94 GLN A C 1
ATOM 743 O O . GLN A 1 94 ? -8.025 4.732 34.336 1.00 97.69 94 GLN A O 1
ATOM 748 N N . LYS A 1 95 ? -9.081 5.280 32.433 1.00 97.81 95 LYS A N 1
ATOM 749 C CA . LYS A 1 95 ? -9.118 6.724 32.690 1.00 97.81 95 LYS A CA 1
ATOM 750 C C . LYS A 1 95 ? -10.550 7.248 32.646 1.00 97.81 95 LYS A C 1
ATOM 752 O O . LYS A 1 95 ? -11.238 7.077 31.644 1.00 97.81 95 LYS A O 1
ATOM 757 N N . GLU A 1 96 ? -10.968 7.925 33.715 1.00 95.38 96 GLU A N 1
ATOM 758 C CA . GLU A 1 96 ? -12.253 8.635 33.776 1.00 95.38 96 GLU A CA 1
ATOM 759 C C . GLU A 1 96 ? -12.432 9.574 32.559 1.00 95.38 96 GLU A C 1
ATOM 761 O O . GLU A 1 96 ? -11.464 10.240 32.165 1.00 95.38 96 GLU A O 1
ATOM 766 N N . PRO A 1 97 ? -13.632 9.648 31.945 1.00 95.12 97 PRO A N 1
ATOM 767 C CA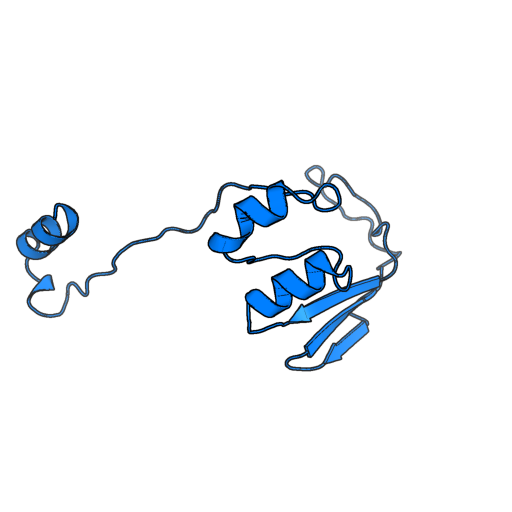 . PRO A 1 97 ? -14.882 8.981 32.342 1.00 95.12 97 PRO A CA 1
ATOM 768 C C . PRO A 1 97 ? -15.077 7.584 31.719 1.00 95.12 97 PRO A C 1
ATOM 770 O O . PRO A 1 97 ? -16.130 6.971 31.862 1.00 95.12 97 PRO A O 1
ATOM 773 N N . TYR A 1 98 ? -14.091 7.069 30.982 1.00 97.44 98 TYR A N 1
ATOM 774 C CA . TYR A 1 98 ? -14.234 5.848 30.182 1.00 97.44 98 TYR A CA 1
ATOM 775 C C . TYR A 1 98 ? -14.119 4.552 30.997 1.00 97.44 98 TYR A C 1
ATOM 777 O O . TYR A 1 98 ? -14.232 3.462 30.430 1.00 97.44 98 TYR A O 1
ATOM 785 N N . THR A 1 99 ? -13.886 4.648 32.306 1.00 97.44 99 THR A N 1
ATOM 786 C CA . THR A 1 99 ? -13.980 3.541 33.271 1.00 97.44 99 THR A CA 1
ATOM 787 C C . THR A 1 99 ? -15.420 3.018 33.361 1.00 97.44 99 THR A C 1
ATOM 789 O O . THR A 1 99 ? -15.623 1.801 33.388 1.00 97.44 99 THR A O 1
ATOM 792 N N . ASP A 1 100 ? -16.426 3.897 33.292 1.00 97.75 100 ASP A N 1
ATOM 793 C CA . ASP A 1 100 ? -17.846 3.529 33.279 1.00 97.75 100 ASP A CA 1
ATOM 794 C C . ASP A 1 100 ? -18.260 2.940 31.918 1.00 97.75 100 ASP A C 1
ATOM 796 O O . ASP A 1 100 ? -18.135 3.570 30.864 1.00 97.75 100 ASP A O 1
ATOM 800 N N . ILE A 1 101 ? -18.782 1.709 31.933 1.00 96.69 101 ILE A N 1
ATOM 801 C CA . ILE A 1 101 ? -19.291 1.044 30.729 1.00 96.69 101 ILE A CA 1
ATOM 802 C C . ILE A 1 101 ? -20.450 1.809 30.089 1.00 96.69 101 ILE A C 1
ATOM 804 O O . ILE A 1 101 ? -20.512 1.857 28.865 1.00 96.69 101 ILE A O 1
ATOM 808 N N . LYS A 1 102 ? -21.298 2.481 30.876 1.00 97.69 102 LYS A N 1
ATOM 809 C CA . LYS A 1 102 ? -22.437 3.247 30.355 1.00 97.69 102 LYS A CA 1
ATOM 810 C C . LYS A 1 102 ? -21.990 4.461 29.553 1.00 97.69 102 LYS A C 1
ATOM 812 O O . LYS A 1 102 ? -22.634 4.808 28.569 1.00 97.69 102 LYS A O 1
ATOM 817 N N . VAL A 1 103 ? -20.871 5.082 29.933 1.00 96.81 103 VAL A N 1
ATOM 818 C CA . VAL A 1 103 ? -20.263 6.173 29.155 1.00 96.81 103 VAL A CA 1
ATOM 819 C C . VAL A 1 103 ? -19.774 5.642 27.810 1.00 96.81 103 VAL A C 1
ATOM 821 O O . VAL A 1 103 ? -20.017 6.263 26.779 1.00 96.81 103 VAL A O 1
ATOM 824 N N . ARG A 1 104 ? -19.139 4.465 27.795 1.00 97.12 104 ARG A N 1
ATOM 825 C CA . ARG A 1 104 ? -18.670 3.837 26.552 1.00 97.12 104 ARG A CA 1
ATOM 826 C C . ARG A 1 104 ? -19.823 3.407 25.645 1.00 97.12 104 ARG A C 1
ATOM 828 O O . ARG A 1 104 ? -19.769 3.662 24.449 1.00 97.12 104 ARG A O 1
ATOM 835 N N . GLU A 1 105 ? -20.870 2.806 26.206 1.00 96.12 105 GLU A N 1
ATOM 836 C CA . GLU A 1 105 ? -22.090 2.442 25.473 1.00 96.12 105 GLU A CA 1
ATOM 837 C C . GLU A 1 105 ? -22.778 3.675 24.883 1.00 96.12 105 GLU A C 1
ATOM 839 O O . GLU A 1 105 ? -23.134 3.666 23.708 1.00 96.12 105 GLU A O 1
ATOM 844 N N . ALA A 1 106 ? -22.902 4.754 25.665 1.00 96.06 106 ALA A N 1
ATOM 845 C CA . ALA A 1 106 ? -23.475 6.008 25.191 1.00 96.06 106 ALA A CA 1
ATOM 846 C C . ALA A 1 106 ? -22.682 6.594 24.013 1.00 96.06 106 ALA A C 1
ATOM 848 O O . ALA A 1 106 ? -23.291 7.034 23.048 1.00 96.06 106 ALA A O 1
ATOM 849 N N . ILE A 1 107 ? -21.345 6.553 24.054 1.00 94.81 107 ILE A N 1
ATOM 850 C CA . ILE A 1 107 ? -20.492 7.013 22.944 1.00 94.81 107 ILE A CA 1
ATOM 851 C C . ILE A 1 107 ? -20.643 6.117 21.710 1.00 94.81 107 ILE A C 1
ATOM 853 O O . ILE A 1 107 ? -20.666 6.621 20.596 1.00 94.81 107 ILE A O 1
ATOM 857 N N . CYS A 1 108 ? -20.737 4.796 21.886 1.00 93.81 108 CYS A N 1
ATOM 858 C CA . CYS A 1 108 ? -20.898 3.869 20.764 1.00 93.81 108 CYS A CA 1
ATOM 859 C C . CYS A 1 108 ? -22.263 3.973 20.066 1.00 93.81 108 CYS A C 1
ATOM 861 O O . CYS A 1 108 ? -22.371 3.554 18.917 1.00 93.81 108 CYS A O 1
ATOM 863 N N . LEU A 1 109 ? -23.294 4.465 20.758 1.00 92.75 109 LEU A N 1
ATOM 864 C CA . LEU A 1 109 ? -24.660 4.593 20.238 1.00 92.75 109 LEU A CA 1
ATOM 865 C C . LEU A 1 109 ? -25.032 6.022 19.807 1.00 92.75 109 LEU A C 1
ATOM 867 O O . LEU A 1 109 ? -26.126 6.205 19.271 1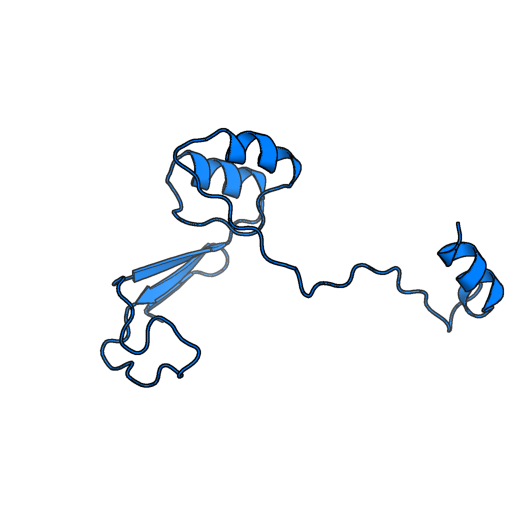.00 92.75 109 LEU A O 1
ATOM 871 N N . ALA A 1 110 ? -24.175 7.011 20.078 1.00 78.50 110 ALA A N 1
ATOM 872 C CA . ALA A 1 110 ? -24.363 8.411 19.692 1.00 78.50 110 ALA A CA 1
ATOM 873 C C . ALA A 1 110 ? -23.959 8.658 18.233 1.00 78.50 110 ALA A C 1
ATOM 875 O O . ALA A 1 110 ? -24.668 9.454 17.577 1.00 78.50 110 ALA A O 1
#

Secondary structure (DSSP, 8-state):
--EEETTTEEEEE--TT-----TT-S--SS-SSSEEEEE--S-HHHHHHHHHHTS-S--S---GGGHHHHHH-TT---------PPP-----TTSTTTTSHHHHHHHHH-

pLDDT: mean 92.55, std 4.65, range [73.94, 97.94]

Sequence (110 aa):
MDEWIMDDRVILKKNPAYNWGTELSENRGPAKIDKLVIREMKEEATVFMELTSGGVDIAEGVPAIFLEKIKEDKNIGVVEVPSARLYYLAMNTQKEPYTDIKVREAICLA

Foldseek 3Di:
DPDDDPQFKDKDAKDQQQQPADPPDPDRGIDPDGMDIDTDDPDLVVQVVCCVVVVDVDDDDRDPVCVVVQVPDPVHDDDDDDDPDDDDDDDDCVDPPNVDVVVVVVVVVD